Protein AF-A0A0R3THZ5-F1 (afdb_monomer)

Sequence (132 aa):
MKNHIRYLPGLFAIVSFTLLSGVLPFDCGALFSNQCQNSSYNKELTGLISTASLLFSMSLIFCSINIIKVYKILQACEFLTLGSGTVLMVAAVGQIFHGKDMLVAVMATISMAMSCELVIFISFDHLINHFL

Solvent-accessible surface area (backbone atoms only — not comparable to full-atom values): 6729 Å² total; per-residue (Å²): 122,80,66,62,66,70,48,48,65,56,45,51,49,31,35,50,29,34,49,45,36,40,58,49,70,49,102,61,38,30,45,80,35,76,71,26,42,72,40,72,67,44,36,52,44,36,50,32,46,52,52,20,36,52,26,34,48,50,20,45,51,35,49,57,48,42,58,80,50,84,44,75,68,49,54,52,50,25,50,53,28,38,47,54,18,27,56,32,30,49,54,32,38,64,53,43,70,78,53,86,57,60,69,41,39,50,31,31,44,52,21,28,51,54,38,50,52,50,50,51,52,52,50,52,56,53,52,52,70,71,77,110

Organism: Rodentolepis nana (NCBI:txid102285)

Foldseek 3Di:
DPPLVVCLVLLVLLLVLLVCLQQPQDPQGGLPDPRQCVDVLSVLLNVLSVLLSVLSVLLSVLSVVCVVPPDPVSLVSSLVSLVVSLVSLVVSLVSCVVDDPVVSNVSSVSSNVSSVVSSVVSVVVVVVVVVD

Structure (mmCIF, N/CA/C/O backbone):
data_AF-A0A0R3THZ5-F1
#
_entry.id   AF-A0A0R3THZ5-F1
#
loop_
_atom_site.group_PDB
_atom_site.id
_atom_site.type_symbol
_atom_site.label_atom_id
_atom_site.label_alt_id
_atom_site.label_comp_id
_atom_site.label_asym_id
_atom_site.label_entity_id
_atom_site.label_seq_id
_atom_site.pdbx_PDB_ins_code
_atom_site.Cartn_x
_atom_site.Cartn_y
_atom_site.Cartn_z
_atom_site.occupancy
_atom_site.B_iso_or_equiv
_atom_site.auth_seq_id
_atom_site.auth_comp_id
_atom_site.auth_asym_id
_atom_site.auth_atom_id
_atom_site.pdbx_PDB_model_num
ATOM 1 N N . MET A 1 1 ? -17.195 -2.647 16.499 1.00 44.62 1 MET A N 1
ATOM 2 C CA . MET A 1 1 ? -17.019 -3.905 15.733 1.00 44.62 1 MET A CA 1
ATOM 3 C C . MET A 1 1 ? -17.455 -3.814 14.263 1.00 44.62 1 MET A C 1
ATOM 5 O O . MET A 1 1 ? -16.841 -4.487 13.453 1.00 44.62 1 MET A O 1
ATOM 9 N N . LYS A 1 2 ? -18.455 -2.999 13.871 1.00 46.50 2 LYS A N 1
ATOM 10 C CA . LYS A 1 2 ? -19.019 -3.022 12.500 1.00 46.50 2 LYS A CA 1
ATOM 11 C C . LYS A 1 2 ? -18.273 -2.205 11.420 1.00 46.50 2 LYS A C 1
ATOM 13 O O . LYS A 1 2 ? -18.496 -2.469 10.245 1.00 46.50 2 LYS A O 1
ATOM 18 N N . ASN A 1 3 ? -17.380 -1.274 11.778 1.00 57.78 3 ASN A N 1
ATOM 19 C CA . ASN A 1 3 ? -16.802 -0.343 10.789 1.00 57.78 3 ASN A CA 1
ATOM 20 C C . ASN A 1 3 ? -15.525 -0.863 10.105 1.00 57.78 3 ASN A C 1
ATOM 22 O O . ASN A 1 3 ? -15.366 -0.655 8.908 1.00 57.78 3 ASN A O 1
ATOM 26 N N . HIS A 1 4 ? -14.656 -1.611 10.800 1.00 65.44 4 HIS A N 1
ATOM 27 C CA . HIS A 1 4 ? -13.363 -2.029 10.228 1.00 65.44 4 HIS A CA 1
ATOM 28 C C . HIS A 1 4 ? -13.481 -3.019 9.059 1.00 65.44 4 HIS A C 1
ATOM 30 O O . HIS A 1 4 ? -12.683 -2.972 8.129 1.00 65.44 4 HIS A O 1
ATOM 36 N N . ILE A 1 5 ? -14.522 -3.861 9.039 1.00 73.38 5 ILE A N 1
ATOM 37 C CA . ILE A 1 5 ? -14.745 -4.811 7.937 1.00 73.38 5 ILE A CA 1
ATOM 38 C C . ILE A 1 5 ? -15.017 -4.102 6.600 1.00 73.38 5 ILE A C 1
ATOM 40 O O . ILE A 1 5 ? -14.778 -4.671 5.538 1.00 73.38 5 ILE A O 1
ATOM 44 N N . ARG A 1 6 ? -15.489 -2.847 6.646 1.00 78.25 6 ARG A N 1
ATOM 45 C CA . ARG A 1 6 ? -15.761 -2.023 5.463 1.00 78.25 6 ARG A CA 1
ATOM 46 C C . ARG A 1 6 ? -14.475 -1.586 4.758 1.00 78.25 6 ARG A C 1
ATOM 48 O O . ARG A 1 6 ? -14.503 -1.376 3.550 1.00 78.25 6 ARG A O 1
ATOM 55 N N . TYR A 1 7 ? -13.365 -1.476 5.489 1.00 81.06 7 TYR A N 1
ATOM 56 C CA . TYR A 1 7 ? -12.069 -1.065 4.940 1.00 81.06 7 TYR A CA 1
ATOM 57 C C . TYR A 1 7 ? -11.270 -2.236 4.356 1.00 81.06 7 TYR A C 1
ATOM 59 O O . TYR A 1 7 ? -10.429 -2.024 3.485 1.00 81.06 7 TYR A O 1
ATOM 67 N N . LEU A 1 8 ? -11.578 -3.472 4.768 1.00 83.88 8 LEU A N 1
ATOM 68 C CA . LEU A 1 8 ? -10.927 -4.698 4.299 1.00 83.88 8 LEU A CA 1
ATOM 69 C C . LEU A 1 8 ? -10.876 -4.840 2.759 1.00 83.88 8 LEU A C 1
ATOM 71 O O . LEU A 1 8 ? -9.783 -5.066 2.238 1.00 83.88 8 LEU A O 1
ATOM 75 N N . PRO A 1 9 ? -11.984 -4.686 1.997 1.00 86.19 9 PRO A N 1
ATOM 76 C CA . PRO A 1 9 ? -11.926 -4.811 0.538 1.00 86.19 9 PRO A CA 1
ATOM 77 C C . PRO A 1 9 ? -11.084 -3.708 -0.119 1.00 86.19 9 PRO A C 1
ATOM 79 O O . PRO A 1 9 ? -10.405 -3.968 -1.110 1.00 86.19 9 PRO A O 1
ATOM 82 N N . GLY A 1 10 ? -11.083 -2.495 0.442 1.00 86.56 10 GLY A N 1
ATOM 83 C CA . GLY A 1 10 ? -10.276 -1.388 -0.073 1.00 86.56 10 GLY A CA 1
ATOM 84 C C . GLY A 1 10 ? -8.779 -1.598 0.170 1.00 86.56 10 GLY A C 1
ATOM 85 O O . GLY A 1 10 ? -7.983 -1.452 -0.753 1.00 86.56 10 GLY A O 1
ATOM 86 N N . LEU A 1 11 ? -8.397 -2.046 1.370 1.00 86.25 11 LEU A N 1
ATOM 87 C CA . LEU A 1 11 ? -7.023 -2.453 1.687 1.00 86.25 11 LEU A CA 1
ATOM 88 C C . LEU A 1 11 ? -6.537 -3.592 0.783 1.00 86.25 11 LEU A C 1
ATOM 90 O O . LEU A 1 11 ? -5.409 -3.556 0.292 1.00 86.25 11 LEU A O 1
ATOM 94 N N . PHE A 1 12 ? -7.394 -4.579 0.515 1.00 88.94 12 PHE A N 1
ATOM 95 C CA . PHE A 1 12 ? -7.063 -5.677 -0.392 1.00 88.94 12 PHE A CA 1
ATOM 96 C C . PHE A 1 12 ? -6.813 -5.185 -1.826 1.00 88.94 12 PHE A C 1
ATOM 98 O O . PHE A 1 12 ? -5.855 -5.618 -2.474 1.00 88.94 12 PHE A O 1
ATOM 105 N N . ALA A 1 13 ? -7.633 -4.247 -2.309 1.00 88.44 13 ALA A N 1
ATOM 106 C CA . ALA A 1 13 ? -7.434 -3.616 -3.609 1.00 88.44 13 ALA A CA 1
ATOM 107 C C . ALA A 1 13 ? -6.106 -2.843 -3.663 1.00 88.44 13 ALA A C 1
ATOM 109 O O . ALA A 1 13 ? -5.333 -3.050 -4.595 1.00 88.44 13 ALA A O 1
ATOM 110 N N . ILE A 1 14 ? -5.793 -2.028 -2.646 1.00 90.50 14 ILE A N 1
ATOM 111 C CA . ILE A 1 14 ? -4.528 -1.276 -2.561 1.00 90.50 14 ILE A CA 1
ATOM 112 C C . ILE A 1 14 ? -3.326 -2.216 -2.659 1.00 90.50 14 ILE A C 1
ATOM 114 O O . ILE A 1 14 ? -2.442 -1.999 -3.488 1.00 90.50 14 ILE A O 1
ATOM 118 N N . VAL A 1 15 ? -3.292 -3.284 -1.856 1.00 90.75 15 VAL A N 1
ATOM 119 C CA . VAL A 1 15 ? -2.186 -4.257 -1.884 1.00 90.75 15 VAL A CA 1
ATOM 120 C C . VAL A 1 15 ? -2.073 -4.899 -3.267 1.00 90.75 15 VAL A C 1
ATOM 122 O O . VAL A 1 15 ? -0.982 -4.951 -3.830 1.00 90.75 15 VAL A O 1
ATOM 125 N N . SER A 1 16 ? -3.198 -5.322 -3.849 1.00 87.88 16 SER A N 1
ATOM 126 C CA . SER A 1 16 ? -3.223 -5.968 -5.166 1.00 87.88 16 SER A CA 1
ATOM 127 C C . SER A 1 16 ? -2.693 -5.050 -6.269 1.00 87.88 16 SER A C 1
ATOM 129 O O . SER A 1 16 ? -1.827 -5.463 -7.036 1.00 87.88 16 SER A O 1
ATOM 131 N N . PHE A 1 17 ? -3.150 -3.795 -6.328 1.00 86.56 17 PHE A N 1
ATOM 132 C CA . PHE A 1 17 ? -2.697 -2.820 -7.327 1.00 86.56 17 PHE A CA 1
ATOM 133 C C . PHE A 1 17 ? -1.239 -2.399 -7.121 1.00 86.56 17 PHE A C 1
ATOM 135 O O . PHE A 1 17 ? -0.508 -2.224 -8.097 1.00 86.56 17 PHE A O 1
ATOM 142 N N . THR A 1 18 ? -0.783 -2.308 -5.870 1.00 86.38 18 THR A N 1
ATOM 143 C CA . THR A 1 18 ? 0.625 -2.023 -5.550 1.00 86.38 18 THR A CA 1
ATOM 144 C C . THR A 1 18 ? 1.529 -3.169 -6.001 1.00 86.38 18 THR A C 1
ATOM 146 O O . THR A 1 18 ? 2.541 -2.934 -6.659 1.00 86.38 18 THR A O 1
ATOM 149 N N . LEU A 1 19 ? 1.142 -4.420 -5.745 1.00 85.62 19 LEU A N 1
ATOM 150 C CA . LEU A 1 19 ? 1.881 -5.584 -6.237 1.00 85.62 19 LEU A CA 1
ATOM 151 C C . LEU A 1 19 ? 1.881 -5.637 -7.765 1.00 85.62 19 LEU A C 1
ATOM 153 O O . LEU A 1 19 ? 2.934 -5.849 -8.365 1.00 85.62 19 LEU A O 1
ATOM 157 N N . LEU A 1 20 ? 0.734 -5.373 -8.398 1.00 84.12 20 LEU A N 1
ATOM 158 C CA . LEU A 1 20 ? 0.637 -5.299 -9.854 1.00 84.12 20 LEU A CA 1
ATOM 159 C C . LEU A 1 20 ? 1.616 -4.263 -10.412 1.00 84.12 20 LEU A C 1
ATOM 161 O O . LEU A 1 20 ? 2.358 -4.587 -11.334 1.00 84.12 20 LEU A O 1
ATOM 165 N N . SER A 1 21 ? 1.683 -3.066 -9.818 1.00 82.69 21 SER A N 1
ATOM 166 C CA . SER A 1 21 ? 2.617 -2.019 -10.256 1.00 82.69 21 SER A CA 1
ATOM 167 C C . SER A 1 21 ? 4.090 -2.439 -10.187 1.00 82.69 21 SER A C 1
ATOM 169 O O . SER A 1 21 ? 4.883 -1.983 -11.002 1.00 82.69 21 SER A O 1
ATOM 171 N N . GLY A 1 22 ? 4.468 -3.338 -9.274 1.00 77.31 22 GLY A N 1
ATOM 172 C CA . GLY A 1 22 ? 5.841 -3.846 -9.192 1.00 77.31 22 GLY A CA 1
ATOM 173 C C . GLY A 1 22 ? 6.135 -5.042 -10.110 1.00 77.31 22 GLY A C 1
ATOM 174 O O . GLY A 1 22 ? 7.283 -5.257 -10.500 1.00 77.31 22 GLY A O 1
ATOM 175 N N . VAL A 1 23 ? 5.114 -5.835 -10.452 1.00 78.19 23 VAL A N 1
ATOM 176 C CA . VAL A 1 23 ? 5.25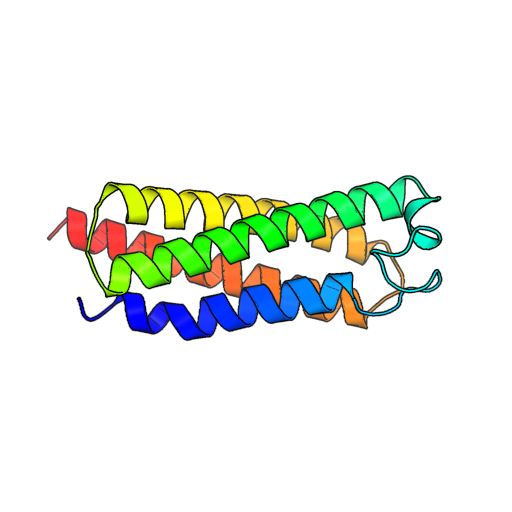1 -7.062 -11.261 1.00 78.19 23 VAL A CA 1
ATOM 177 C C . VAL A 1 23 ? 5.067 -6.804 -12.760 1.00 78.19 23 VAL A C 1
ATOM 179 O O . VAL A 1 23 ? 5.650 -7.522 -13.572 1.00 78.19 23 VAL A O 1
ATOM 182 N N . LEU A 1 24 ? 4.278 -5.794 -13.138 1.00 75.38 24 LEU A N 1
ATOM 183 C CA . LEU A 1 24 ? 4.064 -5.416 -14.536 1.00 75.38 24 LEU A CA 1
ATOM 184 C C . LEU A 1 24 ? 5.406 -5.086 -15.228 1.00 75.38 24 LEU A C 1
ATOM 186 O O . LEU A 1 24 ? 6.268 -4.438 -14.625 1.00 75.38 24 LEU A O 1
ATOM 190 N N . PRO A 1 25 ? 5.611 -5.555 -16.474 1.00 62.72 25 PRO A N 1
ATOM 191 C CA . PRO A 1 25 ? 6.861 -5.346 -17.186 1.00 62.72 25 PRO A CA 1
ATOM 192 C C . PRO A 1 25 ? 7.004 -3.884 -17.627 1.00 62.72 25 PRO A C 1
ATOM 194 O O . PRO A 1 25 ? 6.101 -3.321 -18.240 1.00 62.72 25 PRO A O 1
ATOM 197 N N . PHE A 1 26 ? 8.165 -3.314 -17.324 1.00 66.19 26 PHE A N 1
ATOM 198 C CA . PHE A 1 26 ? 8.713 -2.090 -17.903 1.00 66.19 26 PHE A CA 1
ATOM 199 C C . PHE A 1 26 ? 9.538 -2.435 -19.151 1.00 66.19 26 PHE A C 1
ATOM 201 O O . PHE A 1 26 ? 9.797 -3.611 -19.421 1.00 66.19 26 PHE A O 1
ATOM 208 N N . ASP A 1 27 ? 10.053 -1.421 -19.852 1.00 61.75 27 ASP A N 1
ATOM 209 C CA . ASP A 1 27 ? 11.009 -1.578 -20.965 1.00 61.75 27 ASP A CA 1
ATOM 210 C C . ASP A 1 27 ? 12.215 -2.498 -20.633 1.00 61.75 27 ASP A C 1
ATOM 212 O O . ASP A 1 27 ? 12.794 -3.121 -21.521 1.00 61.75 27 ASP A O 1
ATOM 216 N N . CYS A 1 28 ? 12.588 -2.626 -19.352 1.00 62.53 28 CYS A N 1
ATOM 217 C CA . CYS A 1 28 ? 13.671 -3.492 -18.860 1.00 62.53 28 CYS A CA 1
ATOM 218 C C . CYS A 1 28 ? 13.211 -4.841 -18.254 1.00 62.53 28 CYS A C 1
ATOM 220 O O . CYS A 1 28 ? 14.039 -5.581 -17.716 1.00 62.53 28 CYS A O 1
ATOM 222 N N . GLY A 1 29 ? 11.916 -5.174 -18.321 1.00 64.62 29 GLY A N 1
ATOM 223 C CA . GLY A 1 29 ? 11.299 -6.334 -17.664 1.00 64.62 29 GLY A CA 1
ATOM 224 C C . GLY A 1 29 ? 10.567 -5.971 -16.365 1.00 64.62 29 GLY A C 1
ATOM 225 O O . GLY A 1 29 ? 10.202 -4.823 -16.146 1.00 64.62 29 GLY A O 1
ATOM 226 N N . ALA A 1 30 ? 10.300 -6.945 -15.489 1.00 67.69 30 ALA A N 1
ATOM 227 C CA . ALA A 1 30 ? 9.634 -6.667 -14.210 1.00 67.69 30 ALA A CA 1
ATOM 228 C C . ALA A 1 30 ? 10.490 -5.742 -13.322 1.00 67.69 30 ALA A C 1
ATOM 230 O O . ALA A 1 30 ? 11.701 -5.938 -13.214 1.00 67.69 30 ALA A O 1
ATOM 231 N N . LEU A 1 31 ? 9.861 -4.791 -12.624 1.00 64.94 31 LEU A N 1
ATOM 232 C CA . LEU A 1 31 ? 10.533 -3.820 -11.741 1.00 64.94 31 LEU A CA 1
ATOM 233 C C . LEU A 1 31 ? 11.342 -4.499 -10.616 1.00 64.94 31 LEU A C 1
ATOM 235 O O . LEU A 1 31 ? 12.351 -3.972 -10.146 1.00 64.94 31 LEU A O 1
ATOM 239 N N . PHE A 1 32 ? 10.916 -5.694 -10.195 1.00 65.06 32 PHE A N 1
ATOM 240 C CA . PHE A 1 32 ? 11.622 -6.529 -9.217 1.00 65.06 32 PHE A CA 1
ATOM 241 C C . PHE A 1 32 ? 12.766 -7.374 -9.805 1.00 65.06 32 PHE A C 1
ATOM 243 O O . PHE A 1 32 ? 13.476 -8.037 -9.053 1.00 65.06 32 PHE A O 1
ATOM 250 N N . SER A 1 33 ? 12.966 -7.371 -11.124 1.00 67.69 33 SER A N 1
ATOM 251 C CA . SER A 1 33 ? 14.051 -8.104 -11.781 1.00 67.69 33 SER A CA 1
ATOM 252 C C . SER A 1 33 ? 15.392 -7.379 -11.636 1.00 67.69 33 SER A C 1
ATOM 254 O O . SER A 1 33 ? 15.477 -6.157 -11.785 1.00 67.69 33 SER A O 1
ATOM 256 N N . ASN A 1 34 ? 16.471 -8.148 -11.453 1.00 64.56 34 ASN A N 1
ATOM 257 C CA . ASN A 1 34 ? 17.848 -7.639 -11.389 1.00 64.56 34 ASN A CA 1
ATOM 258 C C . ASN A 1 34 ? 18.252 -6.831 -12.636 1.00 64.56 34 ASN A C 1
ATOM 260 O O . ASN A 1 34 ? 19.118 -5.965 -12.549 1.00 64.56 34 ASN A O 1
ATOM 264 N N . GLN A 1 35 ? 17.625 -7.090 -13.790 1.00 65.19 35 GLN A N 1
ATOM 265 C CA . GLN A 1 35 ? 17.897 -6.358 -15.032 1.00 65.19 35 GLN A CA 1
ATOM 266 C C . GLN A 1 35 ? 17.389 -4.908 -14.980 1.00 65.19 35 GLN A C 1
ATOM 268 O O . GLN A 1 35 ? 18.114 -4.003 -15.390 1.00 65.19 35 GLN A O 1
ATOM 273 N N . CYS A 1 36 ? 16.201 -4.660 -14.414 1.00 64.88 36 CYS A N 1
ATOM 274 C CA . CYS A 1 36 ? 15.682 -3.299 -14.243 1.00 64.88 36 CYS A CA 1
ATOM 275 C C . CYS A 1 36 ? 16.425 -2.523 -13.152 1.00 64.88 36 CYS A C 1
ATOM 277 O O . CYS A 1 36 ? 16.618 -1.317 -13.295 1.00 64.88 36 CYS A O 1
ATOM 279 N N . GLN A 1 37 ? 16.878 -3.198 -12.092 1.00 65.06 37 GLN A N 1
ATOM 280 C CA . GLN A 1 37 ? 17.548 -2.572 -10.943 1.00 65.06 37 GLN A CA 1
ATOM 281 C C . GLN A 1 37 ? 18.974 -2.074 -11.226 1.00 65.06 37 GLN A C 1
ATOM 283 O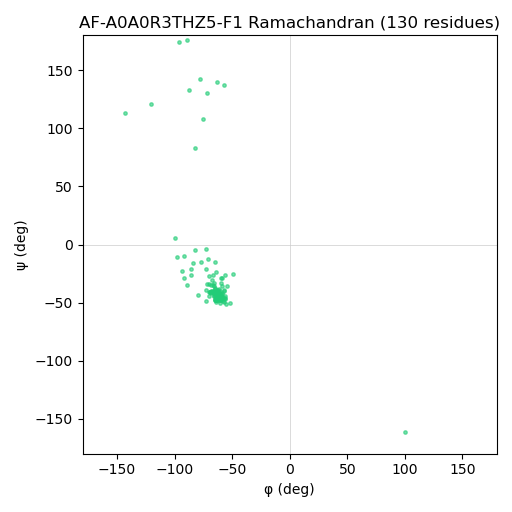 O . GLN A 1 37 ? 19.598 -1.471 -10.352 1.00 65.06 37 GLN A O 1
ATOM 288 N N . ASN A 1 38 ? 19.505 -2.314 -12.429 1.00 68.50 38 ASN A N 1
ATOM 289 C CA . ASN A 1 38 ? 20.835 -1.845 -12.813 1.00 68.50 38 ASN A CA 1
ATOM 290 C C . ASN A 1 38 ? 20.877 -0.322 -13.066 1.00 68.50 38 ASN A C 1
ATOM 292 O O . ASN A 1 38 ? 21.936 0.293 -12.988 1.00 68.50 38 ASN A O 1
ATOM 296 N N . SER A 1 39 ? 19.723 0.300 -13.337 1.00 71.06 39 SER A N 1
ATOM 297 C CA . SER A 1 39 ? 19.585 1.759 -13.390 1.00 71.06 39 SER A CA 1
ATOM 298 C C . SER A 1 39 ? 19.288 2.314 -11.995 1.00 71.06 39 SER A C 1
ATOM 300 O O . SER A 1 39 ? 18.396 1.807 -11.310 1.00 71.06 39 SER A O 1
ATOM 302 N N . SER A 1 40 ? 19.996 3.372 -11.575 1.00 71.31 40 SER A N 1
ATOM 303 C CA . SER A 1 40 ? 19.802 3.997 -10.255 1.00 71.31 40 SER A CA 1
ATOM 304 C C . SER A 1 40 ? 18.356 4.450 -10.041 1.00 71.31 40 SER A C 1
ATOM 306 O O . SER A 1 40 ? 17.789 4.203 -8.983 1.00 71.31 40 SER A O 1
ATOM 308 N N . TYR A 1 41 ? 17.741 5.008 -11.084 1.00 71.38 41 TYR A N 1
ATOM 309 C CA . TYR A 1 41 ? 16.359 5.484 -11.078 1.00 71.38 41 TYR A CA 1
ATOM 310 C C . TYR A 1 41 ? 15.349 4.349 -10.840 1.00 71.38 41 TYR A C 1
ATOM 312 O O . TYR A 1 41 ? 14.495 4.436 -9.960 1.00 71.38 41 TYR A O 1
ATOM 320 N N . ASN A 1 42 ? 15.486 3.237 -11.567 1.00 72.69 42 ASN A N 1
ATOM 321 C CA . ASN A 1 42 ? 14.596 2.086 -11.405 1.00 72.69 42 ASN A CA 1
ATOM 322 C C . ASN A 1 42 ? 14.778 1.424 -10.038 1.00 72.69 42 ASN A C 1
ATOM 324 O O . ASN A 1 42 ? 13.805 0.965 -9.456 1.00 72.69 42 ASN A O 1
ATOM 328 N N . LYS A 1 43 ? 16.004 1.403 -9.502 1.00 78.62 43 LYS A N 1
ATOM 329 C CA . LYS A 1 43 ? 16.298 0.848 -8.176 1.00 78.62 43 LYS A CA 1
ATOM 330 C C . LYS A 1 43 ? 15.612 1.630 -7.054 1.00 78.62 43 LYS A C 1
ATOM 332 O O . LYS A 1 43 ? 15.071 1.017 -6.134 1.00 78.62 43 LYS A O 1
ATOM 337 N N . GLU A 1 44 ? 15.628 2.961 -7.124 1.00 81.56 44 GLU A N 1
ATOM 338 C CA . GLU A 1 44 ? 14.905 3.816 -6.176 1.00 81.56 44 GLU A CA 1
ATOM 339 C C . GLU A 1 44 ? 13.398 3.562 -6.261 1.00 81.56 44 GLU A C 1
ATOM 341 O O . GLU A 1 44 ? 12.762 3.303 -5.237 1.00 81.56 44 GLU A O 1
ATOM 346 N N . LEU A 1 45 ? 12.855 3.515 -7.481 1.00 82.31 45 LEU A N 1
ATOM 347 C CA . LEU A 1 45 ? 11.444 3.234 -7.726 1.00 82.31 45 LEU A CA 1
ATOM 348 C C . LEU A 1 45 ? 11.017 1.852 -7.198 1.00 82.31 45 LEU A C 1
ATOM 350 O O . LEU A 1 45 ? 9.986 1.739 -6.529 1.00 82.31 45 LEU A O 1
ATOM 354 N N . THR A 1 46 ? 11.822 0.806 -7.425 1.00 83.31 46 THR A N 1
ATOM 355 C CA . THR A 1 46 ? 11.581 -0.525 -6.847 1.00 83.31 46 THR A CA 1
ATOM 356 C C . THR A 1 46 ? 11.555 -0.456 -5.324 1.00 83.31 46 THR A C 1
ATOM 358 O O . THR A 1 46 ? 10.702 -1.082 -4.697 1.00 83.31 46 THR A O 1
ATOM 361 N N . GLY A 1 47 ? 12.476 0.299 -4.718 1.00 83.19 47 GLY A N 1
ATOM 362 C CA . GLY A 1 47 ? 12.542 0.487 -3.271 1.00 83.19 47 GLY A CA 1
ATOM 363 C C . GLY A 1 47 ? 11.275 1.130 -2.713 1.00 83.19 47 GLY A C 1
ATOM 364 O O . GLY A 1 47 ? 10.695 0.612 -1.759 1.00 83.19 47 GLY A O 1
ATOM 365 N N . LEU A 1 48 ? 10.803 2.207 -3.342 1.00 88.19 48 LEU A N 1
ATOM 366 C CA . LEU A 1 48 ? 9.573 2.912 -2.973 1.00 88.19 48 LEU A CA 1
ATOM 367 C C . LEU A 1 48 ? 8.335 2.009 -3.066 1.00 88.19 48 LEU A C 1
ATOM 369 O O . LEU A 1 48 ? 7.591 1.884 -2.096 1.00 88.19 48 LEU A O 1
ATOM 373 N N . ILE A 1 49 ? 8.141 1.322 -4.195 1.00 87.25 49 ILE A N 1
ATOM 374 C CA . ILE A 1 49 ? 6.970 0.454 -4.406 1.00 87.25 49 ILE A CA 1
ATOM 375 C C . ILE A 1 49 ? 7.025 -0.780 -3.497 1.00 87.25 49 ILE A C 1
ATOM 377 O O . ILE A 1 49 ? 6.012 -1.169 -2.918 1.00 87.25 49 ILE A O 1
ATOM 381 N N . SER A 1 50 ? 8.205 -1.380 -3.318 1.00 88.19 50 SER A N 1
ATOM 382 C CA . SER A 1 50 ? 8.395 -2.535 -2.430 1.00 88.19 50 SER A CA 1
ATOM 383 C C . SER A 1 50 ? 8.090 -2.184 -0.973 1.00 88.19 50 SER A C 1
ATOM 385 O O . SER A 1 50 ? 7.332 -2.883 -0.297 1.00 88.19 50 SER A O 1
ATOM 387 N N . THR A 1 51 ? 8.630 -1.062 -0.490 1.00 89.81 51 THR A N 1
ATOM 388 C CA . THR A 1 51 ? 8.389 -0.600 0.883 1.00 89.81 51 THR A CA 1
ATOM 389 C C . THR A 1 51 ? 6.933 -0.193 1.100 1.00 89.81 51 THR A C 1
ATOM 391 O O . THR A 1 51 ? 6.349 -0.591 2.108 1.00 89.81 51 THR A O 1
ATOM 394 N N . ALA A 1 52 ? 6.305 0.493 0.139 1.00 89.94 52 ALA A N 1
ATOM 395 C CA . ALA A 1 52 ? 4.873 0.791 0.180 1.00 89.94 52 ALA A CA 1
ATOM 396 C C . ALA A 1 52 ? 4.025 -0.493 0.222 1.00 89.94 52 ALA A C 1
ATOM 398 O O . ALA A 1 52 ? 3.130 -0.617 1.057 1.00 89.94 52 ALA A O 1
ATOM 399 N N . SER A 1 53 ? 4.352 -1.492 -0.604 1.00 89.38 53 SER A N 1
ATOM 400 C CA . SER A 1 53 ? 3.661 -2.786 -0.624 1.00 89.38 53 SER A CA 1
ATOM 401 C C . SER A 1 53 ? 3.752 -3.516 0.718 1.00 89.38 53 SER A C 1
ATOM 403 O O . SER A 1 53 ? 2.759 -4.081 1.185 1.00 89.38 53 SER A O 1
ATOM 405 N N . LEU A 1 54 ? 4.926 -3.506 1.357 1.00 92.38 54 LEU A N 1
ATOM 406 C CA . LEU A 1 54 ? 5.112 -4.093 2.685 1.00 92.38 54 LEU A CA 1
ATOM 407 C C . LEU A 1 54 ? 4.263 -3.373 3.736 1.00 92.38 54 LEU A C 1
ATOM 409 O O . LEU A 1 54 ? 3.597 -4.029 4.535 1.00 92.38 54 LEU A O 1
ATOM 413 N N . LEU A 1 55 ? 4.235 -2.040 3.712 1.00 91.75 55 LEU A N 1
ATOM 414 C CA . LEU A 1 55 ? 3.444 -1.243 4.651 1.00 91.75 55 LEU A CA 1
ATOM 415 C C . LEU A 1 55 ? 1.939 -1.456 4.470 1.00 91.75 55 LEU A C 1
ATOM 417 O O . LEU A 1 55 ? 1.233 -1.650 5.459 1.00 91.75 55 LEU A O 1
ATOM 421 N N . PHE A 1 56 ? 1.446 -1.510 3.231 1.00 91.12 56 PHE A N 1
ATOM 422 C CA . PHE A 1 56 ? 0.042 -1.827 2.961 1.00 91.12 56 PHE A CA 1
ATOM 423 C C . PHE A 1 56 ? -0.322 -3.255 3.376 1.00 91.12 56 PHE A C 1
ATOM 425 O O . PHE A 1 56 ? -1.395 -3.476 3.935 1.00 91.12 56 PHE A O 1
ATOM 432 N N . SER A 1 57 ? 0.588 -4.214 3.191 1.00 91.56 57 SER A N 1
ATOM 433 C CA . SER A 1 57 ? 0.389 -5.592 3.660 1.00 91.56 57 SER A CA 1
ATOM 434 C C . SER A 1 57 ? 0.321 -5.664 5.190 1.00 91.56 57 SER A C 1
ATOM 436 O O . SER A 1 57 ? -0.544 -6.343 5.738 1.00 91.56 57 SER A O 1
ATOM 438 N N . MET A 1 58 ? 1.177 -4.919 5.897 1.00 91.94 58 MET A N 1
ATOM 439 C CA . MET A 1 58 ? 1.111 -4.811 7.359 1.00 91.94 58 MET A CA 1
ATOM 440 C C . MET A 1 58 ? -0.183 -4.139 7.822 1.00 91.94 58 MET A C 1
ATOM 442 O O . MET A 1 58 ? -0.810 -4.614 8.767 1.00 91.94 58 MET A O 1
ATOM 446 N N . SER A 1 59 ? -0.630 -3.090 7.128 1.00 88.94 59 SER A N 1
ATOM 447 C CA . SER A 1 59 ? -1.906 -2.427 7.410 1.00 88.94 59 SER A CA 1
ATOM 448 C C . SER A 1 59 ? -3.096 -3.385 7.234 1.00 88.94 59 SER A C 1
ATOM 450 O O . SER A 1 59 ? -3.961 -3.453 8.104 1.00 88.94 59 SER A O 1
ATOM 452 N N . LEU A 1 60 ? -3.092 -4.231 6.193 1.00 89.25 60 LEU A N 1
ATOM 453 C CA . LEU A 1 60 ? -4.091 -5.292 5.991 1.00 89.25 60 LEU A CA 1
ATOM 454 C C . LEU A 1 60 ? -4.100 -6.308 7.149 1.00 89.25 60 LEU A C 1
ATOM 456 O O . LEU A 1 60 ? -5.171 -6.707 7.621 1.00 89.25 60 LEU A O 1
ATOM 460 N N . ILE A 1 61 ? -2.922 -6.723 7.626 1.00 89.56 61 ILE A N 1
ATOM 461 C CA . ILE A 1 61 ? -2.793 -7.639 8.769 1.00 89.56 61 ILE A CA 1
ATOM 462 C C . ILE A 1 61 ? -3.347 -6.980 10.034 1.00 89.56 61 ILE A C 1
ATOM 464 O O . ILE A 1 61 ? -4.158 -7.590 10.733 1.00 89.56 61 ILE A O 1
ATOM 468 N N . PHE A 1 62 ? -2.969 -5.730 10.314 1.00 87.81 62 PHE A N 1
ATOM 469 C CA . PHE A 1 62 ? -3.486 -4.996 11.467 1.00 87.81 62 PHE A CA 1
ATOM 470 C C . PHE A 1 62 ? -5.000 -4.831 11.398 1.00 87.81 62 PHE A C 1
ATOM 472 O O . PHE A 1 62 ? -5.666 -5.143 12.381 1.00 87.81 62 PHE A O 1
ATOM 479 N N . CYS A 1 63 ? -5.547 -4.465 10.237 1.00 84.56 63 CYS A N 1
ATOM 480 C CA . CYS A 1 63 ? -6.986 -4.375 10.011 1.00 84.56 63 CYS A CA 1
ATOM 481 C C . CYS A 1 63 ? -7.687 -5.711 10.310 1.00 84.56 63 CYS A C 1
ATOM 483 O O . CYS A 1 63 ? -8.666 -5.761 11.057 1.00 84.56 63 CYS A O 1
ATOM 485 N N . SER A 1 64 ? -7.131 -6.821 9.811 1.00 85.00 64 SER A N 1
ATOM 486 C CA . SER A 1 64 ? -7.662 -8.174 10.030 1.00 85.00 64 SER A CA 1
ATOM 487 C C . SER A 1 64 ? -7.674 -8.564 11.511 1.00 85.00 64 SER A C 1
ATOM 489 O O . SER A 1 64 ? -8.659 -9.114 12.005 1.00 85.00 64 SER A O 1
ATOM 491 N N . ILE A 1 65 ? -6.609 -8.240 12.250 1.00 84.62 65 ILE A N 1
ATOM 492 C CA . ILE A 1 65 ? -6.538 -8.487 13.696 1.00 84.62 65 ILE A CA 1
ATOM 493 C C . ILE A 1 65 ? -7.547 -7.602 14.441 1.00 84.62 65 ILE A C 1
ATOM 495 O O . ILE A 1 65 ? -8.230 -8.077 15.352 1.00 84.62 65 ILE A O 1
ATOM 499 N N . ASN A 1 66 ? -7.689 -6.340 14.030 1.00 78.88 66 ASN A N 1
ATOM 500 C CA . ASN A 1 66 ? -8.579 -5.363 14.657 1.00 78.88 66 ASN A CA 1
ATOM 501 C C . ASN A 1 66 ? -10.069 -5.731 14.489 1.00 78.88 66 ASN A C 1
ATOM 503 O O . ASN A 1 66 ? -10.890 -5.403 15.347 1.00 78.88 66 ASN A O 1
ATOM 507 N N . ILE A 1 67 ? -10.423 -6.477 13.429 1.00 79.06 67 ILE A N 1
ATOM 508 C CA . ILE A 1 67 ? -11.766 -7.063 13.244 1.00 79.06 67 ILE A CA 1
ATOM 509 C C . ILE A 1 67 ? -12.086 -8.079 14.350 1.00 79.06 67 IL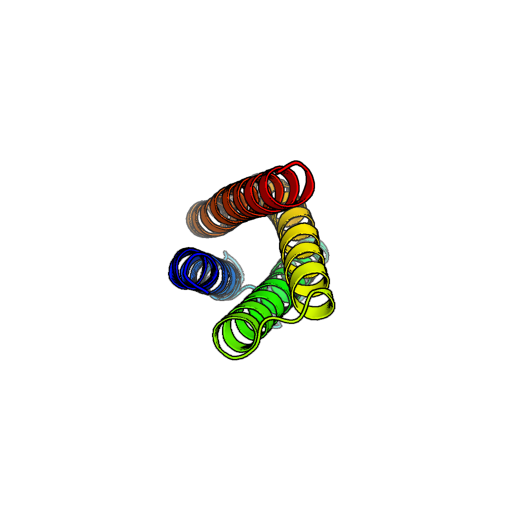E A C 1
ATOM 511 O O . ILE A 1 67 ? -13.207 -8.096 14.862 1.00 79.06 67 ILE A O 1
ATOM 515 N N . ILE A 1 68 ? -11.115 -8.914 14.733 1.00 78.81 68 ILE A N 1
ATOM 516 C CA . ILE A 1 68 ? -11.300 -9.963 15.748 1.00 78.81 68 ILE A CA 1
ATOM 517 C C . ILE A 1 68 ? -11.237 -9.363 17.154 1.00 78.81 68 ILE A C 1
ATOM 519 O O . ILE A 1 68 ? -12.048 -9.705 18.018 1.00 78.81 68 ILE A O 1
ATOM 523 N N . LYS A 1 69 ? -10.272 -8.470 17.402 1.00 75.44 69 LYS A N 1
ATOM 524 C CA . LYS A 1 69 ? -10.029 -7.897 18.725 1.00 75.44 69 LYS A CA 1
ATOM 525 C C . LYS A 1 69 ? -9.624 -6.433 18.612 1.00 75.44 69 LYS A C 1
ATOM 527 O O . LYS A 1 69 ? -8.546 -6.109 18.125 1.00 75.44 69 LYS A O 1
ATOM 532 N N . VAL A 1 70 ? -10.501 -5.558 19.100 1.00 69.19 70 VAL A N 1
ATOM 533 C CA . VAL A 1 70 ? -10.313 -4.109 19.009 1.00 69.19 70 VAL A CA 1
ATOM 534 C C . VAL A 1 70 ? -9.265 -3.665 20.023 1.00 69.19 70 VAL A C 1
ATOM 536 O O . VAL A 1 70 ? -9.521 -3.636 21.228 1.00 69.19 70 VAL A O 1
ATOM 539 N N . TYR A 1 71 ? -8.089 -3.295 19.529 1.00 78.12 71 TYR A N 1
ATOM 540 C CA . TYR A 1 71 ? -7.014 -2.725 20.332 1.00 78.12 71 TYR A CA 1
ATOM 541 C C . TYR A 1 71 ? -6.673 -1.335 19.801 1.00 78.12 71 TYR A C 1
ATOM 543 O O . TYR A 1 71 ? -6.231 -1.194 18.663 1.00 78.12 71 TYR A O 1
ATOM 551 N N . LYS A 1 72 ? -6.801 -0.307 20.651 1.00 77.31 72 LYS A N 1
ATOM 552 C CA . LYS A 1 72 ? -6.500 1.090 20.279 1.00 77.31 72 LYS A CA 1
ATOM 553 C C . LYS A 1 72 ? -5.087 1.262 19.701 1.00 77.31 72 LYS A C 1
ATOM 555 O O . LYS A 1 72 ? -4.892 2.032 18.770 1.00 77.31 72 LYS A O 1
ATOM 560 N N . ILE A 1 73 ? -4.119 0.506 20.224 1.00 77.75 73 ILE A N 1
ATOM 561 C CA . ILE A 1 73 ? -2.725 0.527 19.754 1.00 77.75 73 ILE A CA 1
ATOM 562 C C . ILE A 1 73 ? -2.616 -0.008 18.320 1.00 77.75 73 ILE A C 1
ATOM 564 O O . ILE A 1 73 ? -1.955 0.609 17.492 1.00 77.75 73 ILE A O 1
ATOM 568 N N . LEU A 1 74 ? -3.299 -1.115 18.001 1.00 80.50 74 LEU A N 1
ATOM 569 C CA . LEU A 1 74 ? -3.273 -1.683 16.649 1.00 80.50 74 LEU A CA 1
ATOM 570 C C . LEU A 1 74 ? -3.939 -0.750 15.637 1.00 80.50 74 LEU A C 1
ATOM 572 O O . LEU A 1 74 ? -3.442 -0.628 14.525 1.00 80.50 74 LEU A O 1
ATOM 576 N N . GLN A 1 75 ? -5.003 -0.051 16.035 1.00 79.81 75 GLN A N 1
ATOM 577 C CA . GLN A 1 75 ? -5.660 0.944 15.187 1.00 79.81 75 GLN A CA 1
ATOM 578 C C . GLN A 1 75 ? -4.733 2.127 14.855 1.00 79.81 75 GLN A C 1
ATOM 580 O O . GLN A 1 75 ? -4.694 2.586 13.716 1.00 79.81 75 GLN A O 1
ATOM 585 N N . ALA A 1 76 ? -3.941 2.597 15.825 1.00 82.00 76 ALA A N 1
ATOM 586 C CA . ALA A 1 76 ? -2.934 3.628 15.576 1.00 82.00 76 ALA A CA 1
ATOM 587 C C . ALA A 1 76 ? -1.812 3.123 14.646 1.00 82.00 76 ALA A C 1
ATOM 589 O O . ALA A 1 76 ? -1.392 3.839 13.739 1.00 82.00 76 ALA A O 1
ATOM 590 N N . CYS A 1 77 ? -1.354 1.877 14.820 1.00 86.00 77 CYS A N 1
ATOM 591 C CA . CYS A 1 77 ? -0.371 1.258 13.925 1.00 86.00 77 CYS A CA 1
ATOM 592 C C . CYS A 1 77 ? -0.909 1.060 12.498 1.00 86.00 77 CYS A C 1
ATOM 594 O O . CYS A 1 77 ? -0.186 1.316 11.535 1.00 86.00 77 CYS A O 1
ATOM 596 N N . GLU A 1 78 ? -2.168 0.642 12.348 1.00 86.25 78 GLU A N 1
ATOM 597 C CA . GLU A 1 78 ? -2.869 0.524 11.061 1.00 86.25 78 GLU A CA 1
ATOM 598 C C . GLU A 1 78 ? -2.864 1.867 10.322 1.00 86.25 78 GLU A C 1
ATOM 600 O O . GLU A 1 78 ? -2.470 1.928 9.158 1.00 86.25 78 GLU A O 1
ATOM 605 N N . PHE A 1 79 ? -3.198 2.953 11.025 1.00 85.06 79 PHE A N 1
ATOM 606 C CA . PHE A 1 79 ? -3.195 4.303 10.469 1.00 85.06 79 PHE A CA 1
ATOM 607 C C . PHE A 1 79 ? -1.794 4.780 10.061 1.00 85.06 79 PHE A C 1
ATOM 609 O O . PHE A 1 79 ? -1.605 5.274 8.950 1.00 85.06 79 PHE A O 1
ATOM 616 N N . LEU A 1 80 ? -0.790 4.598 10.926 1.00 89.00 80 LEU A N 1
ATOM 617 C CA . LEU A 1 80 ? 0.590 5.008 10.643 1.00 89.00 80 LEU A CA 1
ATOM 618 C C . LEU A 1 80 ? 1.190 4.245 9.455 1.00 89.00 80 LEU A C 1
ATOM 620 O O . LEU A 1 80 ? 1.854 4.842 8.605 1.00 89.00 80 LEU A O 1
ATOM 624 N N . THR A 1 81 ? 0.951 2.935 9.375 1.00 91.31 81 THR A N 1
ATOM 625 C CA . THR A 1 81 ? 1.430 2.107 8.256 1.00 91.31 81 THR A CA 1
ATOM 626 C C . THR A 1 81 ? 0.729 2.452 6.946 1.00 91.31 81 THR A C 1
ATOM 628 O O . THR A 1 81 ? 1.397 2.600 5.925 1.00 91.31 81 THR A O 1
ATOM 631 N N . LEU A 1 82 ? -0.588 2.677 6.969 1.00 89.88 82 LEU A N 1
ATOM 632 C CA . LEU A 1 82 ? -1.343 3.110 5.792 1.00 89.88 82 LEU A CA 1
ATOM 633 C C . LEU A 1 82 ? -0.893 4.497 5.303 1.00 89.88 82 LEU A C 1
ATOM 635 O O . LEU A 1 82 ? -0.674 4.700 4.108 1.00 89.88 82 LEU A O 1
ATOM 639 N N . GLY A 1 83 ? -0.729 5.449 6.225 1.00 88.56 83 GLY A N 1
ATOM 640 C CA . GLY A 1 83 ? -0.310 6.814 5.916 1.00 88.56 83 GLY A CA 1
ATOM 641 C C . GLY A 1 83 ? 1.103 6.873 5.339 1.00 88.56 83 GLY A C 1
ATOM 642 O O . GLY A 1 83 ? 1.317 7.472 4.288 1.00 88.56 83 GLY A O 1
ATOM 643 N N . SER A 1 84 ? 2.063 6.193 5.972 1.00 91.12 84 SER A N 1
ATOM 644 C CA . SER A 1 84 ? 3.441 6.118 5.460 1.00 91.12 84 SER A CA 1
ATOM 645 C C . SER A 1 84 ? 3.529 5.404 4.107 1.00 91.12 84 SER A C 1
ATOM 647 O O . SER A 1 84 ? 4.211 5.899 3.210 1.00 91.12 84 SER A O 1
ATOM 649 N N . GLY A 1 85 ? 2.785 4.307 3.915 1.00 88.12 85 GLY A N 1
ATOM 650 C CA . GLY A 1 85 ? 2.682 3.628 2.620 1.00 88.12 85 GLY A CA 1
ATOM 651 C C . GLY A 1 85 ? 2.109 4.537 1.530 1.00 88.12 85 GLY A C 1
ATOM 652 O O . GLY A 1 85 ? 2.627 4.574 0.417 1.00 88.12 85 GLY A O 1
ATOM 653 N N . THR A 1 86 ? 1.105 5.350 1.869 1.00 90.00 86 THR A N 1
ATOM 654 C CA . THR A 1 86 ? 0.505 6.328 0.950 1.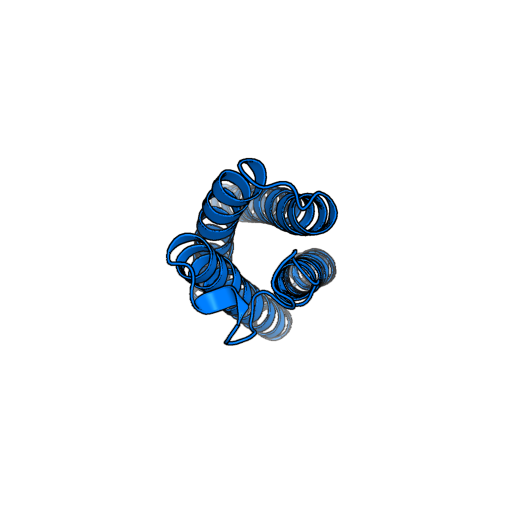00 90.00 86 THR A CA 1
ATOM 655 C C . THR A 1 86 ? 1.513 7.389 0.515 1.00 90.00 86 THR A C 1
ATOM 657 O O . THR A 1 86 ? 1.639 7.650 -0.677 1.00 90.00 86 THR A O 1
ATOM 660 N N . VAL A 1 87 ? 2.281 7.962 1.447 1.00 91.31 87 VAL A N 1
ATOM 661 C CA . VAL A 1 87 ? 3.317 8.964 1.128 1.00 91.31 87 VAL A CA 1
ATOM 662 C C . VAL A 1 87 ? 4.388 8.384 0.199 1.00 91.31 87 VAL A C 1
ATOM 664 O O . VAL A 1 87 ? 4.777 9.032 -0.773 1.00 91.31 87 VAL A O 1
ATOM 667 N N . LEU A 1 88 ? 4.828 7.148 0.453 1.00 89.06 88 LEU A N 1
ATOM 668 C CA . LEU A 1 88 ? 5.773 6.453 -0.426 1.00 89.06 88 LEU A CA 1
ATOM 669 C C . LEU A 1 88 ? 5.181 6.214 -1.817 1.00 89.06 88 LEU A C 1
ATOM 671 O O . LEU A 1 88 ? 5.880 6.390 -2.813 1.00 89.06 88 LEU A O 1
ATOM 675 N N . MET A 1 89 ? 3.892 5.879 -1.902 1.00 89.56 89 MET A N 1
ATOM 676 C CA . MET A 1 89 ? 3.230 5.670 -3.186 1.00 89.56 89 MET A CA 1
ATOM 677 C C . MET A 1 89 ? 3.040 6.974 -3.971 1.00 89.56 89 MET A C 1
ATOM 679 O O . MET A 1 89 ? 3.202 6.971 -5.187 1.00 89.56 89 MET A O 1
ATOM 683 N N . VAL A 1 90 ? 2.802 8.106 -3.297 1.00 88.25 90 VAL A N 1
ATOM 684 C CA . VAL A 1 90 ? 2.810 9.442 -3.926 1.00 88.25 90 VAL A CA 1
ATOM 685 C C . VAL A 1 90 ? 4.180 9.749 -4.533 1.00 88.25 90 VAL A C 1
ATOM 687 O O . VAL A 1 90 ? 4.266 10.182 -5.683 1.00 88.25 90 VAL A O 1
ATOM 690 N N . ALA A 1 91 ? 5.259 9.489 -3.790 1.00 86.62 91 ALA A N 1
ATOM 691 C CA . ALA A 1 91 ? 6.618 9.679 -4.289 1.00 86.62 91 ALA A CA 1
ATOM 692 C C . ALA A 1 91 ? 6.936 8.745 -5.473 1.00 86.62 91 ALA A C 1
ATOM 694 O O . ALA A 1 91 ? 7.489 9.201 -6.475 1.00 86.62 91 ALA A O 1
ATOM 695 N N . ALA A 1 92 ? 6.522 7.474 -5.402 1.00 85.62 92 ALA A N 1
ATOM 696 C CA . ALA A 1 92 ? 6.671 6.512 -6.495 1.00 85.62 92 ALA A CA 1
ATOM 697 C C . ALA A 1 92 ? 5.938 6.975 -7.761 1.00 85.62 92 ALA A C 1
ATOM 699 O O . ALA A 1 92 ? 6.520 7.007 -8.840 1.00 85.62 92 ALA A O 1
ATOM 700 N N . VAL A 1 93 ? 4.679 7.399 -7.633 1.00 86.31 93 VAL A N 1
ATOM 701 C CA . VAL A 1 93 ? 3.874 7.921 -8.746 1.00 86.31 93 VAL A CA 1
ATOM 702 C C . VAL A 1 93 ? 4.522 9.158 -9.371 1.00 86.31 93 VAL A C 1
ATOM 704 O O . VAL A 1 93 ? 4.625 9.237 -10.594 1.00 86.31 93 VAL A O 1
ATOM 707 N N . GLY A 1 94 ? 5.012 10.097 -8.555 1.00 82.44 94 GLY A N 1
ATOM 708 C CA . GLY A 1 94 ? 5.716 11.287 -9.043 1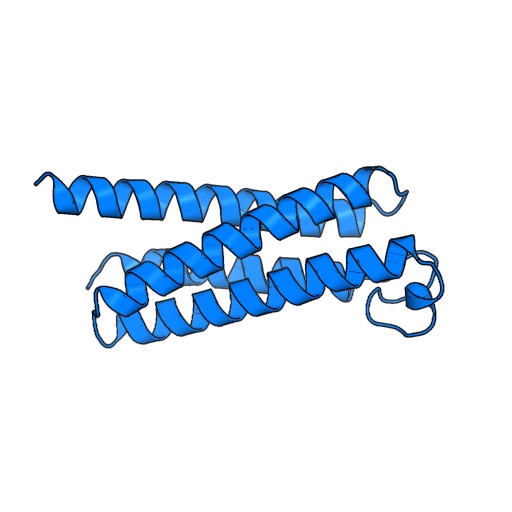.00 82.44 94 GLY A CA 1
ATOM 709 C C . GLY A 1 94 ? 6.976 10.955 -9.849 1.00 82.44 94 GLY A C 1
ATOM 710 O O . GLY A 1 94 ? 7.299 11.648 -10.816 1.00 82.44 94 GLY A O 1
ATOM 711 N N . GLN A 1 95 ? 7.662 9.864 -9.499 1.00 80.44 95 GLN A N 1
ATOM 712 C CA . GLN A 1 95 ? 8.762 9.346 -10.304 1.00 80.44 95 GLN A CA 1
ATOM 713 C C . GLN A 1 95 ? 8.252 8.688 -11.588 1.00 80.44 95 GLN A C 1
ATOM 715 O O . GLN A 1 95 ? 8.738 9.055 -12.653 1.00 80.44 95 GLN A O 1
ATOM 720 N N . ILE A 1 96 ? 7.254 7.798 -11.526 1.00 79.44 96 ILE A N 1
ATOM 721 C CA . ILE A 1 96 ? 6.742 7.052 -12.693 1.00 79.44 96 ILE A CA 1
ATOM 722 C C . ILE A 1 96 ? 6.229 7.980 -13.803 1.00 79.44 96 ILE A C 1
ATOM 724 O O . ILE A 1 96 ? 6.430 7.679 -14.975 1.00 79.44 96 ILE A O 1
ATOM 728 N N . PHE A 1 97 ? 5.617 9.123 -13.469 1.00 73.31 97 PHE A N 1
ATOM 729 C CA . PHE A 1 97 ? 5.136 10.086 -14.473 1.00 73.31 97 PHE A CA 1
ATOM 730 C C . PHE A 1 97 ? 6.247 10.743 -15.310 1.00 73.31 97 PHE A C 1
ATOM 732 O O . PHE A 1 97 ? 5.952 11.306 -16.362 1.00 73.31 97 PHE A O 1
ATOM 739 N N . HIS A 1 98 ? 7.513 10.656 -14.891 1.00 64.56 98 HIS A N 1
ATOM 740 C CA . HIS A 1 98 ? 8.645 11.030 -15.746 1.00 64.56 98 HIS A CA 1
ATOM 741 C C . HIS A 1 98 ? 8.984 9.960 -16.803 1.00 64.56 98 HIS A C 1
ATOM 743 O O . HIS A 1 98 ? 9.725 10.249 -17.742 1.00 64.56 98 HIS A O 1
ATOM 749 N N . GLY A 1 99 ? 8.467 8.736 -16.659 1.00 61.28 99 GLY A N 1
ATOM 750 C CA . GLY A 1 99 ? 8.677 7.605 -17.565 1.00 61.28 99 GLY A CA 1
ATOM 751 C C . GLY A 1 99 ? 7.565 7.422 -18.608 1.00 61.28 99 GLY A C 1
ATOM 752 O O . GLY A 1 99 ? 6.547 8.111 -18.598 1.00 61.28 99 GLY A O 1
ATOM 753 N N . LYS A 1 100 ? 7.762 6.474 -19.537 1.00 58.53 100 LYS A N 1
ATOM 754 C CA . LYS A 1 100 ? 6.827 6.173 -20.645 1.00 58.53 100 LYS A CA 1
ATOM 755 C C . LYS A 1 100 ? 5.795 5.076 -20.335 1.00 58.53 100 LYS A C 1
ATOM 757 O O . LYS A 1 100 ? 4.848 4.907 -21.105 1.00 58.53 100 LYS A O 1
ATOM 762 N N . ASP A 1 101 ? 5.935 4.352 -19.226 1.00 66.75 101 ASP A N 1
ATOM 763 C CA . ASP A 1 101 ? 5.126 3.165 -18.923 1.00 66.75 101 ASP A CA 1
ATOM 764 C C . ASP A 1 101 ? 3.753 3.509 -18.317 1.00 66.75 101 ASP A C 1
ATOM 766 O O . ASP A 1 101 ? 3.539 3.469 -17.101 1.00 66.75 101 ASP A O 1
ATOM 770 N N . MET A 1 102 ? 2.782 3.818 -19.187 1.00 70.31 102 MET A N 1
ATOM 771 C CA . MET A 1 102 ? 1.425 4.216 -18.781 1.00 70.31 102 MET A CA 1
ATOM 772 C C . MET A 1 102 ? 0.711 3.186 -17.895 1.00 70.31 102 MET A C 1
ATOM 774 O O . MET A 1 102 ? 0.006 3.572 -16.968 1.00 70.31 102 MET A O 1
ATOM 778 N N . LEU A 1 103 ? 0.863 1.883 -18.153 1.00 73.50 103 LEU A N 1
ATOM 779 C CA . LEU A 1 103 ? 0.142 0.852 -17.392 1.00 73.50 103 LEU A CA 1
ATOM 780 C C . LEU A 1 103 ? 0.578 0.809 -15.927 1.00 73.50 103 LEU A C 1
ATOM 782 O O . LEU A 1 103 ? -0.261 0.685 -15.036 1.00 73.50 103 LEU A O 1
ATOM 786 N N . VAL A 1 104 ? 1.876 0.954 -15.667 1.00 76.56 104 VAL A N 1
ATOM 787 C CA . VAL A 1 104 ? 2.393 0.946 -14.298 1.00 76.56 104 VAL A CA 1
ATOM 788 C C . VAL A 1 104 ? 2.029 2.240 -13.579 1.00 76.56 104 VAL A C 1
ATOM 790 O O . VAL A 1 104 ? 1.604 2.195 -12.424 1.00 76.56 104 VAL A O 1
ATOM 793 N N . ALA A 1 105 ? 2.083 3.372 -14.287 1.00 81.06 105 ALA A N 1
ATOM 794 C CA . ALA A 1 105 ? 1.604 4.658 -13.786 1.00 81.06 105 ALA A CA 1
ATOM 795 C C . ALA A 1 105 ? 0.134 4.585 -13.349 1.00 81.06 105 ALA A C 1
ATOM 797 O O . ALA A 1 105 ? -0.214 5.058 -12.268 1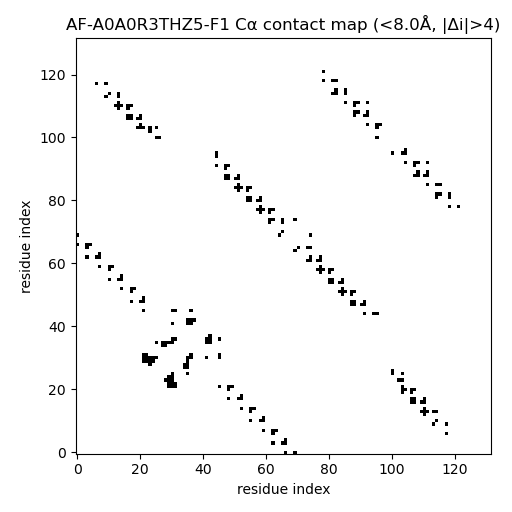.00 81.06 105 ALA A O 1
ATOM 798 N N . VAL A 1 106 ? -0.723 3.945 -14.150 1.00 84.38 106 VAL A N 1
ATOM 799 C CA . VAL A 1 106 ? -2.152 3.766 -13.852 1.00 84.38 106 VAL A CA 1
ATOM 800 C C . VAL A 1 106 ? -2.358 2.892 -12.611 1.00 84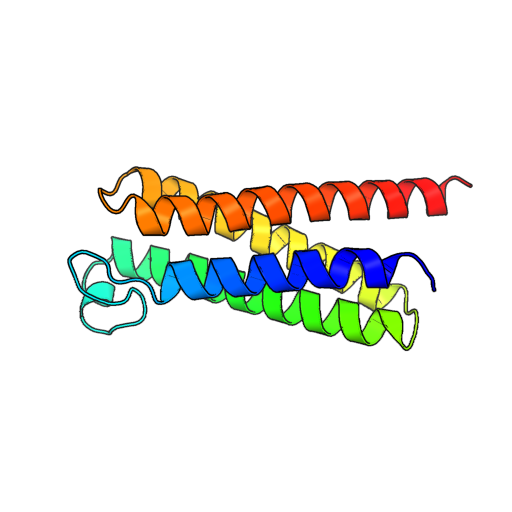.38 106 VAL A C 1
ATOM 802 O O . VAL A 1 106 ? -3.096 3.277 -11.709 1.00 84.38 106 VAL A O 1
ATOM 805 N N . MET A 1 107 ? -1.680 1.747 -12.500 1.00 85.81 107 MET A N 1
ATOM 806 C CA . MET A 1 107 ? -1.842 0.881 -11.319 1.00 85.81 107 MET A CA 1
ATOM 807 C C . MET A 1 107 ? -1.324 1.550 -10.038 1.00 85.81 107 MET A C 1
ATOM 809 O O . MET A 1 107 ? -1.965 1.469 -8.988 1.00 85.81 107 MET A O 1
ATOM 813 N N . ALA A 1 108 ? -0.198 2.260 -10.130 1.00 83.94 108 ALA A N 1
ATOM 814 C CA . ALA A 1 108 ? 0.377 2.991 -9.009 1.00 83.94 108 ALA A CA 1
ATOM 815 C C . ALA A 1 108 ? -0.507 4.170 -8.566 1.00 83.94 108 ALA A C 1
ATOM 817 O O . ALA A 1 108 ? -0.712 4.369 -7.369 1.00 83.94 108 ALA A O 1
ATOM 818 N N . THR A 1 109 ? -1.082 4.918 -9.515 1.00 86.38 109 THR A N 1
ATOM 819 C CA . THR A 1 109 ? -2.003 6.030 -9.219 1.00 86.38 109 THR A CA 1
ATOM 820 C C . THR A 1 109 ? -3.316 5.560 -8.611 1.00 86.38 109 THR A C 1
ATOM 822 O O . THR A 1 109 ? -3.781 6.187 -7.663 1.00 86.38 109 THR A O 1
ATOM 825 N N . ILE A 1 110 ? -3.892 4.451 -9.090 1.00 87.75 110 ILE A N 1
ATOM 826 C CA . ILE A 1 110 ? -5.094 3.853 -8.484 1.00 87.75 110 ILE A CA 1
ATOM 827 C C . ILE A 1 110 ? -4.809 3.458 -7.034 1.00 87.75 110 ILE A C 1
ATOM 829 O O . ILE A 1 110 ? -5.586 3.799 -6.143 1.00 87.75 110 ILE A O 1
ATOM 833 N N . SER A 1 111 ? -3.681 2.782 -6.787 1.00 87.75 111 SER A N 1
ATOM 834 C CA . SER A 1 111 ? -3.271 2.411 -5.429 1.00 87.75 111 SER A CA 1
ATOM 835 C C . SER A 1 111 ? -3.124 3.640 -4.523 1.00 87.75 111 SER A C 1
ATOM 837 O O . SER A 1 111 ? -3.722 3.688 -3.450 1.00 87.75 111 SER A O 1
ATOM 839 N N . MET A 1 112 ? -2.411 4.668 -4.995 1.00 91.31 112 MET A N 1
ATOM 840 C CA . MET A 1 112 ? -2.209 5.932 -4.283 1.00 91.31 112 MET A CA 1
ATOM 841 C C . MET A 1 112 ? -3.528 6.653 -3.964 1.00 91.31 112 MET A C 1
ATOM 843 O O . MET A 1 112 ? -3.722 7.122 -2.845 1.00 91.31 112 MET A O 1
ATOM 847 N N . ALA A 1 113 ? -4.438 6.768 -4.935 1.00 90.06 113 ALA A N 1
ATOM 848 C CA . ALA A 1 113 ? -5.712 7.455 -4.742 1.00 90.06 113 ALA A CA 1
ATOM 849 C C . ALA A 1 113 ? -6.583 6.724 -3.711 1.00 90.06 113 ALA A C 1
ATOM 851 O O . ALA A 1 113 ? -7.057 7.337 -2.756 1.00 90.06 113 ALA A O 1
ATOM 852 N N . MET A 1 114 ? -6.707 5.400 -3.849 1.00 88.69 114 MET A N 1
ATOM 853 C CA . MET A 1 114 ? -7.470 4.562 -2.921 1.00 88.69 114 MET A CA 1
ATOM 854 C C . MET A 1 114 ? -6.881 4.603 -1.507 1.00 88.69 114 MET A C 1
ATOM 856 O O . MET A 1 114 ? -7.627 4.653 -0.528 1.00 88.69 114 MET A O 1
ATOM 8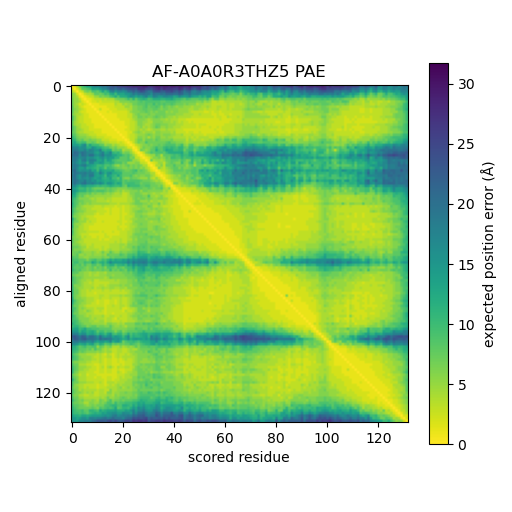60 N N . SER A 1 115 ? -5.549 4.606 -1.374 1.00 87.44 115 SER A N 1
ATOM 861 C CA . SER A 1 115 ? -4.893 4.687 -0.068 1.00 87.44 115 SER A CA 1
ATOM 862 C C . SER A 1 115 ? -5.081 6.060 0.581 1.00 87.44 115 SER A C 1
ATOM 864 O O . SER A 1 115 ? -5.407 6.120 1.765 1.00 87.44 115 SER A O 1
ATOM 866 N N . CYS A 1 116 ? -4.994 7.152 -0.187 1.00 89.62 116 CYS A N 1
ATOM 867 C CA . CYS A 1 116 ? -5.343 8.500 0.275 1.00 89.62 116 CYS A CA 1
ATOM 868 C C . CYS A 1 116 ? -6.784 8.579 0.793 1.00 89.62 116 CYS A C 1
ATOM 870 O O . CYS A 1 116 ? -7.013 9.067 1.901 1.00 89.62 116 CYS A O 1
ATOM 872 N N . GLU A 1 117 ? -7.754 8.079 0.026 1.00 88.94 117 GLU A N 1
ATOM 873 C CA . GLU A 1 117 ? -9.162 8.076 0.435 1.00 88.94 117 GLU A CA 1
ATOM 874 C C . GLU A 1 117 ? -9.372 7.291 1.735 1.00 88.94 117 GLU A C 1
ATOM 876 O O . GLU A 1 117 ? -10.028 7.775 2.658 1.00 88.94 117 GLU A O 1
ATOM 881 N N . LEU A 1 118 ? -8.762 6.109 1.859 1.00 85.75 118 LEU A N 1
ATOM 882 C CA . LEU A 1 118 ? -8.851 5.286 3.066 1.00 85.75 118 LEU A CA 1
ATOM 883 C C . LEU A 1 118 ? -8.219 5.951 4.293 1.00 85.75 118 LEU A C 1
ATOM 885 O O . LEU A 1 118 ? -8.813 5.901 5.370 1.00 85.75 118 LEU A O 1
ATOM 889 N N . VAL A 1 119 ? -7.070 6.619 4.145 1.00 87.62 119 VAL A N 1
ATOM 890 C CA . VAL A 1 119 ? -6.455 7.406 5.230 1.00 87.62 119 VAL A CA 1
ATOM 891 C C . VAL A 1 119 ? -7.418 8.496 5.701 1.00 87.62 119 VAL A C 1
ATOM 893 O O . VAL A 1 119 ? -7.617 8.664 6.907 1.00 87.62 119 VAL A O 1
ATOM 896 N N . ILE A 1 120 ? -8.053 9.212 4.769 1.00 85.56 120 ILE A N 1
ATOM 897 C CA . ILE A 1 120 ? -9.009 10.278 5.085 1.00 85.56 120 ILE A CA 1
ATOM 898 C C . ILE A 1 120 ? -10.230 9.701 5.810 1.00 85.56 120 ILE A C 1
ATOM 900 O O . ILE A 1 120 ? -10.587 10.189 6.881 1.00 85.56 120 ILE A O 1
ATOM 904 N N . PHE A 1 121 ? -10.839 8.632 5.290 1.00 85.38 121 PHE A N 1
ATOM 905 C CA . PHE A 1 121 ? -12.017 8.025 5.914 1.00 85.38 121 PHE A CA 1
ATOM 906 C C . PHE A 1 121 ? -11.733 7.485 7.316 1.00 85.38 121 PHE A C 1
ATOM 908 O O . PHE A 1 121 ? -12.529 7.719 8.224 1.00 85.38 121 PHE A O 1
ATOM 915 N N . ILE A 1 122 ? -10.595 6.815 7.520 1.00 82.00 122 ILE A N 1
ATOM 916 C CA . ILE A 1 122 ? -10.194 6.324 8.845 1.00 82.00 122 ILE A CA 1
ATOM 917 C C . ILE A 1 122 ? -9.934 7.498 9.800 1.00 82.00 122 ILE A C 1
ATOM 919 O O . ILE A 1 122 ? -10.325 7.427 10.965 1.00 82.00 122 ILE A O 1
ATOM 923 N N . SER A 1 123 ? -9.338 8.595 9.317 1.00 81.69 123 SER A N 1
ATOM 924 C CA . SER A 1 123 ? -9.117 9.809 10.118 1.00 81.69 123 SER A CA 1
ATOM 925 C C . SER A 1 123 ? -10.432 10.426 10.591 1.00 81.69 123 SER A C 1
ATOM 927 O O . SER A 1 123 ? -10.566 10.756 11.768 1.00 81.69 123 SER A O 1
ATOM 929 N N . PHE A 1 124 ? -11.414 10.554 9.693 1.00 81.56 124 PHE A N 1
ATOM 930 C CA . PHE A 1 124 ? -12.737 11.082 10.031 1.00 81.56 124 PHE A CA 1
ATOM 931 C C . PHE A 1 124 ? -13.468 10.189 11.033 1.00 81.56 124 PHE A C 1
ATOM 933 O O . PHE A 1 124 ? -13.986 10.698 12.025 1.00 81.56 124 PHE A O 1
ATOM 940 N N . ASP A 1 125 ? -13.458 8.869 10.831 1.00 77.44 125 ASP A N 1
ATOM 941 C CA . ASP A 1 12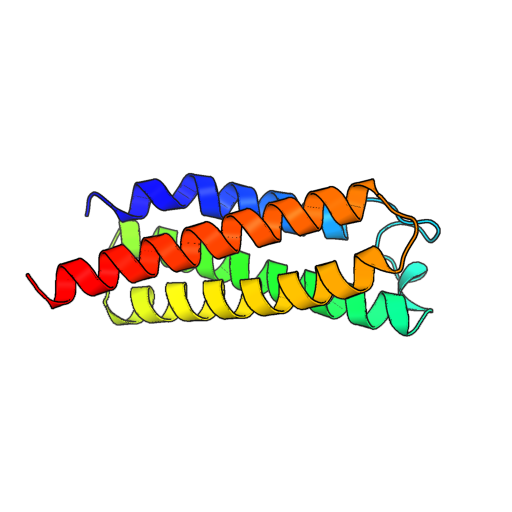5 ? -14.072 7.927 11.773 1.00 77.44 125 ASP A CA 1
ATOM 942 C C . ASP A 1 125 ? -13.401 7.999 13.154 1.00 77.44 125 ASP A C 1
ATOM 944 O O . ASP A 1 125 ? -14.079 7.929 14.181 1.00 77.44 125 ASP A O 1
ATOM 948 N N . HIS A 1 126 ? -12.077 8.172 13.212 1.00 72.44 126 HIS A N 1
ATOM 949 C CA . HIS A 1 126 ? -11.367 8.312 14.484 1.00 72.44 126 HIS A CA 1
ATOM 950 C C . HIS A 1 126 ? -11.686 9.641 15.185 1.00 72.44 126 HIS A C 1
ATOM 952 O O . HIS A 1 126 ? -11.901 9.655 16.395 1.00 72.44 126 HIS A O 1
ATOM 958 N N . LEU A 1 127 ? -11.775 10.741 14.429 1.00 71.38 127 LEU A N 1
ATOM 959 C CA . LEU A 1 127 ? -12.121 12.064 14.952 1.00 71.38 127 LEU A CA 1
ATOM 960 C C . LEU A 1 127 ? -13.549 12.095 15.516 1.00 71.38 127 LEU A C 1
ATOM 962 O O . LEU A 1 127 ? -13.761 12.588 16.622 1.00 71.38 127 LEU A O 1
ATOM 966 N N . ILE A 1 128 ? -14.516 11.531 14.785 1.00 68.94 128 ILE A N 1
ATOM 967 C CA . ILE A 1 128 ? -15.926 11.484 15.198 1.00 68.94 128 ILE A CA 1
ATOM 968 C C . ILE A 1 128 ? -16.086 10.667 16.485 1.00 68.94 128 ILE A C 1
ATOM 970 O O . ILE A 1 128 ? -16.744 11.125 17.411 1.00 68.94 128 ILE A O 1
ATOM 974 N N . ASN A 1 129 ? -15.434 9.503 16.585 1.00 63.84 129 ASN A N 1
ATOM 975 C CA . ASN A 1 129 ? -15.498 8.654 17.783 1.00 63.84 129 ASN A CA 1
ATOM 976 C C . ASN A 1 129 ? -14.754 9.229 19.005 1.00 63.84 129 ASN A C 1
ATOM 978 O O . ASN A 1 129 ? -14.880 8.685 20.099 1.00 63.84 129 ASN A O 1
ATOM 982 N N . HIS A 1 130 ? -13.930 10.267 18.833 1.00 59.12 130 HIS A N 1
ATOM 983 C CA . HIS A 1 130 ? -13.249 10.944 19.940 1.00 59.12 130 HIS A CA 1
ATOM 984 C C . HIS A 1 130 ? -14.037 12.163 20.456 1.00 59.12 130 HIS A C 1
ATOM 986 O O . HIS A 1 130 ? -13.828 12.593 21.589 1.00 59.12 130 HIS A O 1
ATOM 992 N N . PHE A 1 131 ? -14.914 12.747 19.635 1.00 52.06 131 PHE A N 1
ATOM 993 C CA . PHE A 1 131 ? -15.685 13.949 19.978 1.00 52.06 131 PHE A CA 1
ATOM 994 C C . PHE A 1 131 ? -17.113 13.667 20.473 1.00 52.06 131 PHE A C 1
ATOM 996 O O . PHE A 1 131 ? -17.766 14.592 20.957 1.00 52.06 131 PHE A O 1
ATOM 1003 N N . LEU A 1 132 ? -17.592 12.427 20.346 1.00 44.88 132 LEU A N 1
ATOM 1004 C CA . LEU A 1 132 ? -18.965 11.994 20.627 1.00 44.88 132 LEU A CA 1
ATOM 1005 C C . LEU A 1 132 ? -18.956 10.831 21.624 1.00 44.88 132 LEU A C 1
ATOM 1007 O O . LEU A 1 132 ? -19.798 10.854 22.548 1.00 44.88 132 LEU A O 1
#

Radius of gyration: 15.81 Å; Cα contacts (8 Å, |Δi|>4): 155; chains: 1; bounding box: 40×24×42 Å

Secondary structure (DSSP, 8-state):
--SGGGTHHHHHHHHHHHHHHHHSEETTEETTSTTGGGSHHHHHHHHHHHHHHHHHHHHHHHHHHHHHS--HHHHHHHHHHHHHHHHHHHHHHHHHTTSS-HHHHHHHHHHHHHHHHHHHHHHHHHHHHHH-

Nearest PDB structures (foldseek):
  3hiu-assembly1_B  TM=3.913E-01  e=9.600E-01  Xanthomonas campestris pv. campestris
  8e0m-assembly4_L  TM=5.058E-01  e=3.464E+00  synthetic construct
  8xyv-assembly2_B  TM=5.583E-01  e=6.093E+00  synthetic construct
  8xyv-assembly1_A  TM=5.584E-01  e=9.186E+00  synthetic construct
  8i4p-assembly1_A  TM=3.325E-01  e=8.290E+00  Thermobifida fusca YX

Mean predicted aligned error: 7.03 Å

pLDDT: mean 79.39, std 10.86, range [44.62, 92.38]